Protein 4OWI (pdb70)

Organism: Saccharomyces cerevisiae (strain ATCC 204508 / S288c) (NCBI:txid559292)

Solvent-accessible surface area: 5366 Å² total; per-residue (Å²): 136,58,144,114,49,129,86,11,100,90,80,17,37,101,14,84,135,41,26,135,136,10,89,103,25,12,53,117,3,117,180,116,85,143,41,154,186,47,102,115,47,78,52,80,22,37,99,9,89,133,41,14,134,120,16,99,58,65,14,57,151,13,111,192,121,92

Foldseek 3Di:
DDPVVVVVVVVVVVVVVVVVVVVVVVVVVVVVD/DDPPVVVVVVVVVVVVVVVVVVVVVVVVVVVVD

B-factor: mean 10.24, std 7.52, range [3.18, 49.47]

Sequence (66 aa):
GSMRMKQLEDKVGELLFSNYWLELEVARLKKLVGSMRMKQLEDKVGELLFSNYWLELEVARLKKLV

InterPro domains:
  IPR004827 Basic-leucine zipper domain [PF07716] (225-276)
  IPR004827 Basic-leucine zipper domain [PS00036] (231-245)
  IPR004827 Basic-leucine zipper domain [PS50217] (231-276)
  IPR004827 Basic-leucine zipper domain [SM00338] (223-280)
  IPR046347 Basic-leucine zipper domain superfamily [SSF57959] (225-279)
  IPR050946 AP-1 Transcription Factor bZIP [PTHR11462] (76-279)

Structure (mmCIF, N/CA/C/O backbone):
data_4OWI
#
_entry.id   4OWI
#
_cell.length_a   30.480
_cell.length_b   29.390
_cell.length_c   32.700
_cell.angle_alpha   90.00
_cell.angle_beta   98.25
_cell.angle_gamma   90.00
#
_symmetry.space_group_name_H-M   'P 1 21 1'
#
loop_
_entity.id
_entity.type
_entity.pdbx_description
1 polymer p53LZ2
2 water water
#
loop_
_atom_site.group_PDB
_atom_site.id
_atom_site.type_symbol
_atom_site.label_atom_id
_atom_site.label_alt_id
_atom_site.label_comp_id
_atom_site.label_asym_id
_atom_site.label_entity_id
_atom_site.label_seq_id
_atom_site.pdbx_PDB_ins_code
_atom_site.Cartn_x
_atom_site.Cartn_y
_atom_site.Cartn_z
_atom_site.occupancy
_atom_site.B_iso_or_equiv
_atom_site.auth_seq_id
_atom_site.auth_comp_id
_atom_site.auth_asym_id
_atom_site.auth_atom_id
_atom_site.pdbx_PDB_model_num
ATOM 1 N N . GLY A 1 1 ? 26.304 0.560 -10.291 1.00 16.85 -2 GLY A N 1
ATOM 2 C CA . GLY A 1 1 ? 24.958 0.134 -10.600 1.00 9.06 -2 GLY A CA 1
ATOM 3 C C . GLY A 1 1 ? 24.163 1.190 -11.328 1.00 6.96 -2 GLY A C 1
ATOM 4 O O . GLY A 1 1 ? 24.649 2.204 -11.737 1.00 8.29 -2 GLY A O 1
ATOM 5 N N . SER A 1 2 ? 22.877 0.923 -11.467 1.00 6.28 -1 SER A N 1
ATOM 6 C CA . SER A 1 2 ? 21.934 1.836 -12.093 1.00 4.20 -1 SER A CA 1
ATOM 7 C C . SER A 1 2 ? 21.210 2.623 -11.010 1.00 3.70 -1 SER A C 1
ATOM 8 O O . SER A 1 2 ? 20.435 2.050 -10.225 1.00 4.13 -1 SER A O 1
ATOM 11 N N . MET A 1 3 ? 21.415 3.934 -10.989 1.00 4.20 0 MET A N 1
ATOM 12 C CA . MET A 1 3 ? 20.672 4.796 -10.093 1.00 4.12 0 MET A CA 1
ATOM 13 C C . MET A 1 3 ? 19.174 4.735 -10.362 1.00 4.62 0 MET A C 1
ATOM 14 O O . MET A 1 3 ? 18.387 4.742 -9.425 1.00 4.36 0 MET A O 1
ATOM 19 N N . ARG A 1 4 ? 18.768 4.694 -11.631 1.00 5.41 1 ARG A N 1
ATOM 20 C CA . ARG A 1 4 ? 17.311 4.707 -11.904 1.00 5.28 1 ARG A CA 1
ATOM 21 C C . ARG A 1 4 ? 16.696 3.403 -11.398 1.00 4.65 1 ARG A C 1
ATOM 22 O O . ARG A 1 4 ? 15.637 3.423 -10.779 1.00 4.35 1 ARG A O 1
ATOM 43 N N . MET A 1 5 ? 17.341 2.269 -11.671 1.00 4.78 2 MET A N 1
ATOM 44 C CA . MET A 1 5 ? 16.778 0.991 -11.251 1.00 4.77 2 MET A CA 1
ATOM 45 C C . MET A 1 5 ? 16.718 0.918 -9.726 1.00 4.32 2 MET A C 1
ATOM 46 O O . MET A 1 5 ? 15.731 0.412 -9.160 1.00 4.74 2 MET A O 1
ATOM 60 N N . LYS A 1 6 ? 17.766 1.377 -9.054 1.00 4.44 3 LYS A N 1
ATOM 61 C CA . LYS A 1 6 ? 17.799 1.300 -7.602 1.00 4.53 3 LYS A CA 1
ATOM 62 C C . LYS A 1 6 ? 16.789 2.238 -6.972 1.00 4.02 3 LYS A C 1
ATOM 63 O O . LYS A 1 6 ? 16.143 1.884 -5.977 1.00 4.36 3 LYS A O 1
ATOM 82 N N . GLN A 1 7 ? 16.631 3.434 -7.523 1.00 3.98 4 GLN A N 1
ATOM 83 C CA . GLN A 1 7 ? 15.599 4.354 -7.036 1.00 4.36 4 GLN A CA 1
ATOM 84 C C . GLN A 1 7 ? 14.195 3.742 -7.181 1.00 4.12 4 GLN A C 1
ATOM 85 O O . GLN A 1 7 ? 13.356 3.869 -6.268 1.00 4.63 4 GLN A O 1
ATOM 99 N N . LEU A 1 8 ? 13.926 3.090 -8.312 1.00 3.55 5 LEU A N 1
ATOM 100 C CA . LEU A 1 8 ? 12.662 2.387 -8.507 1.00 3.74 5 LEU A CA 1
ATOM 101 C C . LEU A 1 8 ? 12.500 1.259 -7.494 1.00 3.89 5 LEU A C 1
ATOM 102 O O . LEU A 1 8 ? 11.438 1.119 -6.888 1.00 4.12 5 LEU A O 1
ATOM 118 N N . GLU A 1 9 ? 13.514 0.431 -7.345 1.00 3.81 6 GLU A N 1
ATOM 119 C CA . GLU A 1 9 ? 1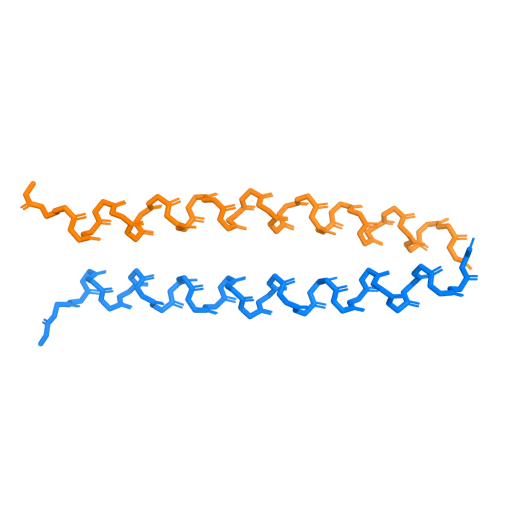3.454 -0.653 -6.378 1.00 4.76 6 GLU A CA 1
ATOM 120 C C . GLU A 1 9 ? 13.184 -0.148 -4.968 1.00 4.46 6 GLU A C 1
ATOM 121 O O . GLU A 1 9 ? 12.399 -0.739 -4.220 1.00 4.41 6 GLU A O 1
ATOM 133 N N . ASP A 1 10 ? 13.844 0.940 -4.610 1.00 4.10 7 ASP A N 1
ATOM 134 C CA . ASP A 1 10 ? 13.721 1.552 -3.287 1.00 6.50 7 ASP A CA 1
ATOM 135 C C . ASP A 1 10 ? 12.300 2.035 -3.054 1.00 4.45 7 ASP A C 1
ATOM 136 O O . ASP A 1 10 ? 11.725 1.803 -1.985 1.00 5.03 7 ASP A O 1
ATOM 145 N N . LYS A 1 11 ? 11.730 2.702 -4.051 1.00 4.26 8 LYS A N 1
ATOM 146 C CA . LYS A 1 11 ? 10.366 3.220 -3.959 1.00 5.02 8 LYS A CA 1
ATOM 147 C C . LYS A 1 11 ? 9.360 2.058 -3.851 1.00 3.70 8 LYS A C 1
ATOM 148 O O . LYS A 1 11 ? 8.431 2.109 -3.037 1.00 4.26 8 LYS A O 1
ATOM 167 N N . VAL A 1 12 ? 9.531 1.020 -4.657 1.00 3.58 9 VAL A N 1
ATOM 168 C CA . VAL A 1 12 ? 8.665 -0.140 -4.541 1.00 4.27 9 VAL A CA 1
ATOM 169 C C . VAL A 1 12 ? 8.763 -0.723 -3.130 1.00 4.13 9 VAL A C 1
ATOM 170 O O . VAL A 1 12 ? 7.737 -1.056 -2.532 1.00 4.44 9 VAL A O 1
ATOM 183 N N . GLY A 1 13 ? 9.970 -0.868 -2.594 1.00 4.25 10 GLY A N 1
ATOM 184 C CA . GLY A 1 13 ? 10.133 -1.448 -1.272 1.00 5.08 10 GLY A CA 1
ATOM 185 C C . GLY A 1 13 ? 9.456 -0.593 -0.214 1.00 4.90 10 GLY A C 1
ATOM 186 O O . GLY A 1 13 ? 8.788 -1.094 0.707 1.00 5.53 10 GLY A O 1
ATOM 190 N N . GLU A 1 14 ? 9.612 0.714 -0.316 1.00 5.68 11 GLU A N 1
ATOM 191 C CA . GLU A 1 14 ? 9.016 1.615 0.671 1.00 5.49 11 GLU A CA 1
ATOM 192 C C . GLU A 1 14 ? 7.484 1.516 0.617 1.00 4.64 11 GLU A C 1
ATOM 193 O O . GLU A 1 14 ? 6.794 1.438 1.646 1.00 4.85 11 GLU A O 1
ATOM 205 N N . LEU A 1 15 ? 6.937 1.538 -0.599 1.00 4.73 12 LEU A N 1
ATOM 206 C CA . LEU A 1 15 ? 5.497 1.450 -0.786 1.00 4.66 12 LEU A CA 1
ATOM 207 C C . LEU A 1 15 ? 4.937 0.109 -0.356 1.00 4.69 12 LEU A C 1
ATOM 208 O O . LEU A 1 15 ? 3.828 0.050 0.219 1.00 5.56 12 LEU A O 1
ATOM 224 N N . LEU A 1 16 ? 5.657 -0.976 -0.607 1.00 4.60 13 LEU A N 1
ATOM 225 C CA . LEU A 1 16 ? 5.201 -2.282 -0.158 1.00 4.69 13 LEU A CA 1
ATOM 226 C C . LEU A 1 16 ? 5.154 -2.343 1.364 1.00 3.94 13 LEU A C 1
ATOM 227 O O . LEU A 1 16 ? 4.205 -2.912 1.935 1.00 4.95 13 LEU A O 1
ATOM 243 N N . PHE A 1 17 ? 6.151 -1.786 2.034 1.00 3.67 14 PHE A N 1
ATOM 244 C CA . PHE A 1 17 ? 6.142 -1.773 3.480 1.00 4.62 14 PHE A CA 1
ATOM 245 C C . PHE A 1 17 ? 4.968 -0.923 3.998 1.00 3.75 14 PHE A C 1
ATOM 246 O O . PHE A 1 17 ? 4.250 -1.344 4.896 1.00 4.63 14 PHE A O 1
ATOM 2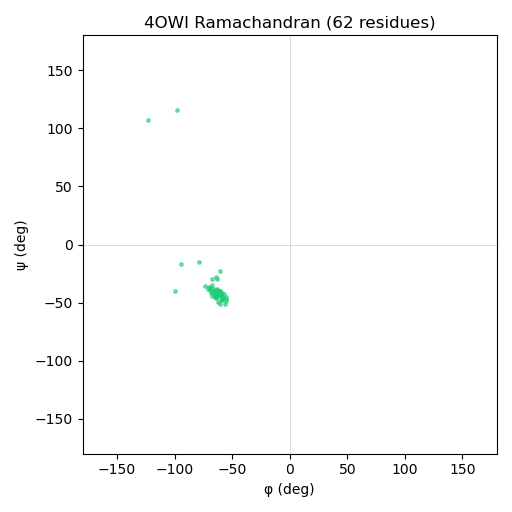63 N N . SER A 1 18 ? 4.751 0.250 3.407 1.00 3.84 15 SER A N 1
ATOM 264 C CA . SER A 1 18 ? 3.636 1.082 3.819 1.00 4.35 15 SER A CA 1
ATOM 265 C C . SER A 1 18 ? 2.308 0.375 3.610 1.00 4.56 15 SER A C 1
ATOM 266 O O . SER A 1 18 ? 1.422 0.476 4.427 1.00 5.61 15 SER A O 1
ATOM 274 N N . ASN A 1 19 ? 2.190 -0.331 2.502 1.00 4.73 16 ASN A 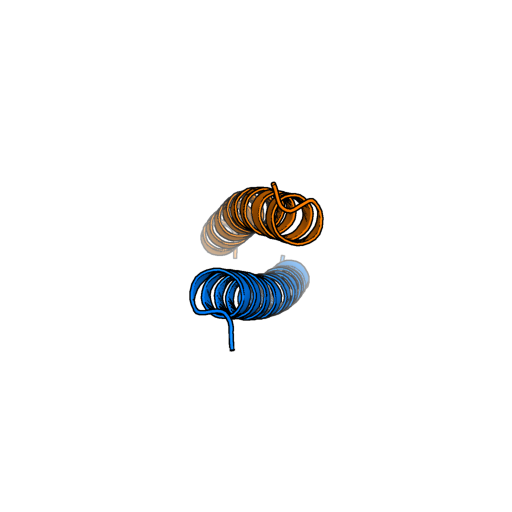N 1
ATOM 275 C CA . ASN A 1 19 ? 0.983 -1.084 2.177 1.00 6.34 16 ASN A CA 1
ATOM 276 C C . ASN A 1 19 ? 0.676 -2.117 3.261 1.00 4.67 16 ASN A C 1
ATOM 277 O O . ASN A 1 19 ? -0.459 -2.280 3.714 1.00 4.82 16 ASN A O 1
ATOM 284 N N . TYR A 1 20 ? 1.700 -2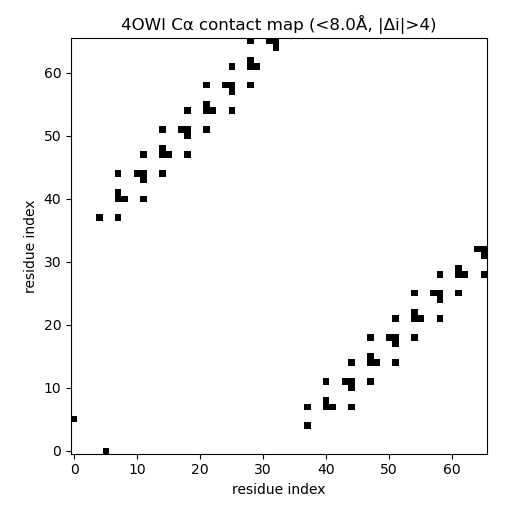.850 3.649 1.00 3.49 17 TYR A N 1
ATOM 285 C CA . TYR A 1 20 ? 1.576 -3.874 4.663 1.00 3.90 17 TYR A CA 1
ATOM 286 C C . TYR A 1 20 ? 1.206 -3.241 6.016 1.00 3.41 17 TYR A C 1
ATOM 287 O O . TYR A 1 20 ? 0.306 -3.716 6.693 1.00 3.85 17 TYR A O 1
ATOM 305 N N . TRP A 1 21 ? 1.876 -2.155 6.381 1.00 4.17 18 TRP A N 1
ATOM 306 C CA . TRP A 1 21 ? 1.563 -1.403 7.594 1.00 3.42 18 TRP A CA 1
ATOM 307 C C . TRP A 1 21 ? 0.092 -0.992 7.587 1.00 4.05 18 TRP A C 1
ATOM 308 O O . TRP A 1 21 ? -0.640 -1.174 8.577 1.00 4.19 18 TRP A O 1
ATOM 329 N N . LEU A 1 22 ? -0.354 -0.459 6.461 1.00 3.98 19 LEU A N 1
ATOM 330 C CA . LEU A 1 22 ? -1.748 -0.020 6.342 1.00 4.49 19 LEU A CA 1
ATOM 331 C C . LEU A 1 22 ? -2.736 -1.180 6.441 1.00 4.11 19 LEU A C 1
ATOM 332 O O . LEU A 1 22 ? -3.787 -1.044 7.066 1.00 5.11 19 LEU A O 1
ATOM 348 N N . GLU A 1 23 ? -2.437 -2.307 5.801 1.00 4.18 20 GLU A N 1
ATOM 349 C CA . GLU A 1 23 ? -3.285 -3.478 5.953 1.00 4.11 20 GLU A CA 1
ATOM 350 C C . GLU A 1 23 ? -3.374 -3.904 7.412 1.00 3.99 20 GLU A C 1
ATOM 351 O O . GLU A 1 23 ? -4.447 -4.276 7.899 1.00 4.02 20 GLU A O 1
ATOM 363 N N . LEU A 1 24 ? -2.258 -3.880 8.126 1.00 4.36 21 LEU A N 1
ATOM 364 C CA . LEU A 1 24 ? -2.283 -4.225 9.541 1.00 4.25 21 LEU A CA 1
ATOM 365 C C . LEU A 1 24 ? -3.141 -3.247 10.319 1.00 4.11 21 LEU A C 1
ATOM 366 O O . LEU A 1 24 ? -3.877 -3.649 11.228 1.00 5.14 21 LEU A O 1
ATOM 382 N N . GLU A 1 25 ? -3.076 -1.976 9.967 1.00 4.45 22 GLU A N 1
ATOM 383 C CA . GLU A 1 25 ? -3.863 -0.964 10.649 1.00 5.28 22 GLU A CA 1
ATOM 384 C C . GLU A 1 25 ? -5.371 -1.133 10.367 1.00 4.79 22 GLU A C 1
ATOM 385 O O . GLU A 1 25 ? -6.199 -1.025 11.279 1.00 5.41 22 GLU A O 1
ATOM 397 N N . VAL A 1 26 ? -5.737 -1.424 9.123 1.00 4.80 23 VAL A N 1
ATOM 398 C CA . VAL A 1 26 ? -7.117 -1.727 8.779 1.00 4.84 23 VAL A CA 1
ATOM 399 C C . VAL A 1 26 ? -7.596 -2.916 9.601 1.00 4.41 23 VAL A C 1
ATOM 400 O O . VAL A 1 26 ? -8.689 -2.885 10.170 1.00 5.66 23 VAL A O 1
ATOM 413 N N . ALA A 1 27 ? -6.790 -3.968 9.695 1.00 5.06 24 ALA A N 1
ATOM 414 C CA . ALA A 1 27 ? -7.206 -5.150 10.425 1.00 6.39 24 ALA A CA 1
ATOM 415 C C . ALA A 1 27 ? -7.402 -4.828 11.902 1.00 5.42 24 ALA A C 1
ATOM 416 O O . ALA A 1 27 ? -8.344 -5.326 12.514 1.00 7.61 24 ALA A O 1
ATOM 423 N N . ARG A 1 28 ? -6.494 -4.037 12.476 1.00 4.99 25 ARG A N 1
ATOM 424 C CA . ARG A 1 28 ? -6.572 -3.641 13.872 1.00 5.48 25 ARG A CA 1
ATOM 425 C C . ARG A 1 28 ? -7.871 -2.908 14.142 1.00 5.73 25 ARG A C 1
ATOM 426 O O . ARG A 1 28 ? -8.576 -3.175 15.118 1.00 6.56 25 ARG A O 1
ATOM 447 N N . LEU A 1 29 ? -8.179 -1.953 13.277 1.00 5.75 26 LEU A N 1
ATOM 448 C CA . LEU A 1 29 ? -9.355 -1.139 13.474 1.00 5.15 26 LEU A CA 1
ATOM 449 C C . LEU A 1 29 ? -10.640 -1.933 13.232 1.00 4.62 26 LEU A C 1
ATOM 450 O O . LEU A 1 29 ? -11.625 -1.754 13.965 1.00 5.66 26 LEU A O 1
ATOM 466 N N . LYS A 1 30 ? -10.642 -2.819 12.238 1.00 6.04 27 LYS A N 1
ATOM 467 C CA . LYS A 1 30 ? -11.841 -3.601 11.924 1.00 5.47 27 LYS A CA 1
ATOM 468 C C . LYS A 1 30 ? -12.234 -4.508 13.079 1.00 5.50 27 LYS A C 1
ATOM 469 O O . LYS A 1 30 ? -13.418 -4.814 13.261 1.00 6.39 27 LYS A O 1
ATOM 488 N N . LYS A 1 31 ? -11.259 -4.958 13.862 1.00 5.59 28 LYS A N 1
ATOM 489 C CA . LYS A 1 31 ? -11.556 -5.784 15.026 1.00 5.57 28 LYS A CA 1
ATOM 490 C C . LYS A 1 31 ? -12.431 -5.064 16.037 1.00 5.65 28 LYS A C 1
ATOM 491 O O . LYS A 1 31 ? -13.100 -5.704 16.834 1.00 5.04 28 LYS A O 1
ATOM 510 N N . LEU A 1 32 ? -12.425 -3.736 16.007 1.00 5.10 29 LEU A N 1
ATOM 511 C CA . LEU A 1 32 ? -13.059 -2.924 17.042 1.00 5.15 29 LEU A CA 1
ATOM 512 C C . LEU A 1 32 ? -14.475 -2.495 16.718 1.00 7.67 29 LEU A C 1
ATOM 513 O O . LEU A 1 32 ? -15.191 -2.017 17.608 1.00 9.47 29 LEU A O 1
ATOM 529 N N . VAL A 1 33 ? -14.850 -2.586 15.450 1.00 6.07 30 VAL A N 1
ATOM 530 C CA . VAL A 1 33 ? -16.124 -2.075 14.975 1.00 8.36 30 VAL A CA 1
ATOM 531 C C . VAL A 1 33 ? -16.921 -3.176 14.291 1.00 5.72 30 VAL A C 1
ATOM 532 O O . VAL A 1 33 ? -18.003 -2.881 13.769 1.00 7.09 30 VAL A O 1
ATOM 545 N N . GLY B 1 1 ? 13.409 1.172 -23.803 1.00 29.07 -2 GLY B N 1
ATOM 546 C CA . GLY B 1 1 ? 14.772 0.759 -23.545 1.00 7.17 -2 GLY B CA 1
ATOM 547 C C . GLY B 1 1 ? 14.859 -0.389 -22.567 1.00 7.72 -2 GLY B C 1
ATOM 548 O O . GLY B 1 1 ? 15.482 -1.436 -22.829 1.00 8.80 -2 GLY B O 1
ATOM 549 N N . SER B 1 2 ? 14.212 -0.197 -21.420 1.00 5.26 -1 SER B N 1
ATOM 550 C CA . SER B 1 2 ? 14.322 -1.143 -20.334 1.00 4.55 -1 SER B CA 1
ATOM 551 C C . SER B 1 2 ? 12.964 -1.675 -19.902 1.00 4.32 -1 SER B C 1
ATOM 552 O O . SER B 1 2 ? 12.168 -0.966 -19.267 1.00 4.33 -1 SER B O 1
ATOM 555 N N . MET B 1 3 ? 12.705 -2.932 -20.243 1.00 3.96 0 MET B N 1
ATOM 556 C CA . MET B 1 3 ? 11.483 -3.592 -19.788 1.00 4.13 0 MET B CA 1
ATOM 557 C C . MET B 1 3 ? 11.506 -3.817 -18.282 1.00 3.58 0 MET B C 1
ATOM 558 O O . MET B 1 3 ? 10.451 -3.806 -17.655 1.00 4.75 0 MET B O 1
ATOM 563 N N . ARG B 1 4 ? 12.693 -3.999 -17.696 1.00 4.34 1 ARG B N 1
ATOM 564 C CA . ARG B 1 4 ? 12.815 -4.090 -16.240 1.00 4.44 1 ARG B CA 1
ATOM 565 C C . ARG B 1 4 ? 12.301 -2.811 -15.598 1.00 3.25 1 ARG B C 1
ATOM 566 O O . ARG B 1 4 ? 11.547 -2.834 -14.632 1.00 4.14 1 ARG B O 1
ATOM 575 N N . MET B 1 5 ? 12.738 -1.681 -16.121 1.00 4.07 2 MET B N 1
ATOM 576 C CA . MET B 1 5 ? 12.306 -0.420 -15.555 1.00 4.58 2 MET B CA 1
ATOM 577 C C . MET B 1 5 ? 10.812 -0.222 -15.736 1.00 3.51 2 MET B C 1
ATOM 578 O O . MET B 1 5 ? 10.151 0.259 -14.821 1.00 4.69 2 MET B O 1
ATOM 592 N N . LYS B 1 6 ? 10.266 -0.577 -16.904 1.00 3.68 3 LYS B N 1
ATOM 593 C CA . LYS B 1 6 ? 8.819 -0.447 -17.069 1.00 4.17 3 LYS B CA 1
ATOM 594 C C . LYS B 1 6 ? 8.086 -1.220 -15.975 1.00 4.14 3 LYS B C 1
ATOM 595 O O . LYS B 1 6 ? 7.087 -0.740 -15.422 1.00 4.46 3 LYS B O 1
ATOM 614 N N . GLN B 1 7 ? 8.514 -2.444 -15.699 1.00 4.05 4 GLN B N 1
ATOM 615 C CA . GLN B 1 7 ? 7.803 -3.257 -14.715 1.00 4.76 4 GLN B CA 1
ATOM 616 C C . GLN B 1 7 ? 7.847 -2.609 -13.335 1.00 4.57 4 GLN B C 1
ATOM 617 O O . GLN B 1 7 ? 6.849 -2.647 -12.601 1.00 5.21 4 GLN B O 1
ATOM 631 N N . LEU B 1 8 ? 8.986 -2.055 -12.946 1.00 3.86 5 LEU B N 1
ATOM 632 C CA . LEU B 1 8 ? 9.057 -1.374 -11.655 1.00 4.15 5 LEU B CA 1
ATOM 633 C C . LEU B 1 8 ? 8.262 -0.082 -11.634 1.00 4.46 5 LEU B C 1
ATOM 634 O O . LEU B 1 8 ? 7.622 0.228 -10.639 1.00 5.27 5 LEU B O 1
ATOM 650 N N . GLU B 1 9 ? 8.271 0.657 -12.742 1.00 4.31 6 GLU B N 1
ATOM 651 C CA . GLU B 1 9 ? 7.442 1.868 -12.844 1.00 4.71 6 GLU B CA 1
ATOM 652 C C . GLU B 1 9 ? 5.985 1.515 -12.656 1.00 4.31 6 GLU B C 1
ATOM 653 O O . GLU B 1 9 ? 5.243 2.206 -11.940 1.00 5.46 6 GLU B O 1
ATOM 665 N N . ASP B 1 10 ? 5.542 0.459 -13.307 1.00 4.98 7 ASP B N 1
ATOM 666 C CA . ASP B 1 10 ? 4.169 0.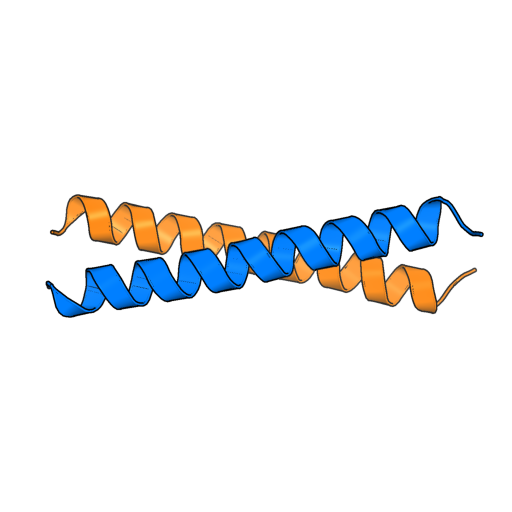043 -13.206 1.00 5.52 7 ASP B CA 1
ATOM 667 C C . ASP B 1 10 ? 3.823 -0.342 -11.779 1.00 4.89 7 ASP B C 1
ATOM 668 O O . ASP B 1 10 ? 2.719 -0.028 -11.296 1.00 5.13 7 ASP B O 1
ATOM 677 N N . LYS B 1 11 ? 4.742 -1.027 -11.104 1.00 4.78 8 LYS B N 1
ATOM 678 C CA . LYS B 1 11 ? 4.504 -1.459 -9.737 1.00 4.65 8 LYS B CA 1
ATOM 679 C C . LYS B 1 11 ? 4.415 -0.248 -8.808 1.00 4.37 8 LYS B C 1
ATOM 680 O O . LYS B 1 11 ? 3.585 -0.223 -7.889 1.00 5.05 8 LYS B O 1
ATOM 699 N N . VAL B 1 12 ? 5.259 0.756 -9.000 1.00 3.91 9 VAL B N 1
ATOM 700 C CA . VAL B 1 12 ? 5.124 1.975 -8.213 1.00 4.87 9 VAL B CA 1
ATOM 701 C C . VAL B 1 12 ? 3.706 2.536 -8.373 1.00 3.48 9 VAL B C 1
ATOM 702 O O . VAL B 1 12 ? 3.058 2.880 -7.388 1.00 4.08 9 VAL B O 1
ATOM 715 N N . GLY B 1 13 ? 3.216 2.652 -9.608 1.00 4.38 10 GLY B N 1
ATOM 716 C CA . GLY B 1 13 ? 1.872 3.178 -9.834 1.00 5.20 10 GLY B CA 1
ATOM 717 C C . GLY B 1 13 ? 0.808 2.349 -9.147 1.00 5.17 10 GLY B C 1
ATOM 718 O O . GLY B 1 13 ? -0.131 2.874 -8.535 1.00 4.99 10 GLY B O 1
ATOM 722 N N . GLU B 1 14 ? 0.944 1.042 -9.239 1.00 4.51 11 GLU B N 1
ATOM 723 C CA . GLU B 1 14 ? -0.040 0.149 -8.618 1.00 5.06 11 GLU B CA 1
ATOM 724 C C . GLU B 1 14 ? -0.052 0.281 -7.100 1.00 4.55 11 GLU B C 1
ATOM 725 O O . GLU B 1 14 ? -1.125 0.232 -6.465 1.00 4.98 11 GLU B O 1
ATOM 737 N N . LEU B 1 15 ? 1.127 0.435 -6.515 1.00 4.46 12 LEU B N 1
ATOM 738 C CA . LEU B 1 15 ? 1.220 0.570 -5.062 1.00 4.43 12 LEU B CA 1
ATOM 739 C C . LEU B 1 15 ? 0.750 1.932 -4.571 1.00 3.92 12 LEU B C 1
ATOM 740 O O . LEU B 1 15 ? 0.136 2.024 -3.493 1.00 4.61 12 LEU B O 1
ATOM 756 N N . LEU B 1 16 ? 1.016 2.982 -5.343 1.00 3.58 13 LEU B N 1
ATOM 757 C CA . LEU B 1 16 ? 0.476 4.291 -5.002 1.00 3.58 13 LEU B CA 1
ATOM 758 C C . LEU B 1 16 ? -1.050 4.262 -4.976 1.00 3.40 13 LEU B C 1
ATOM 759 O O . LEU B 1 16 ? -1.683 4.825 -4.085 1.00 4.12 13 LEU B O 1
ATOM 775 N N . PHE B 1 17 ? -1.640 3.592 -5.953 1.00 3.80 14 PHE B N 1
ATOM 776 C CA . PHE B 1 17 ? -3.087 3.395 -6.021 1.00 4.00 14 PHE B CA 1
ATOM 777 C C . PHE B 1 17 ? -3.593 2.635 -4.797 1.00 3.79 14 PHE B C 1
ATOM 778 O O . PHE B 1 17 ? -4.543 3.060 -4.114 1.00 4.46 14 PHE B O 1
ATOM 795 N N . SER B 1 18 ? -2.962 1.507 -4.506 1.00 4.04 15 SER B N 1
ATOM 796 C CA . SER B 1 18 ? -3.415 0.685 -3.391 1.00 4.69 15 SER B CA 1
ATOM 797 C C . SER B 1 18 ? -3.297 1.417 -2.060 1.00 4.84 15 SER B C 1
ATOM 798 O O . SER B 1 18 ? -4.164 1.326 -1.206 1.00 5.37 15 SER B O 1
ATOM 806 N N . AS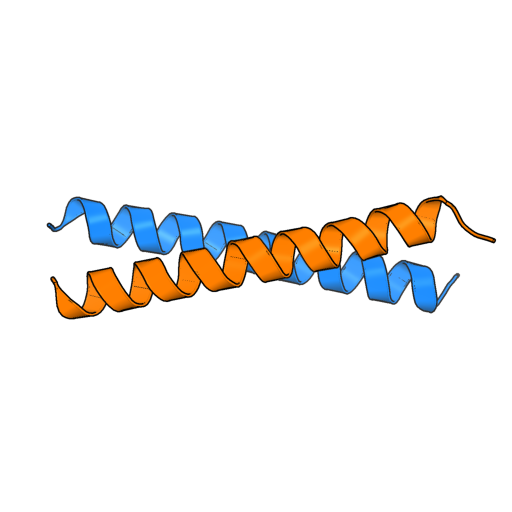N B 1 19 ? -2.206 2.157 -1.910 1.00 4.42 16 ASN B N 1
ATOM 807 C CA . ASN B 1 19 ? -1.979 2.869 -0.676 1.00 5.40 16 ASN B CA 1
ATOM 808 C C . ASN B 1 19 ? -2.938 4.020 -0.481 1.00 4.94 16 ASN B C 1
ATOM 809 O O . ASN B 1 19 ? -3.378 4.260 0.638 1.00 5.34 16 ASN B O 1
ATOM 816 N N . TYR B 1 20 ? -3.295 4.701 -1.552 1.00 4.13 17 TYR B N 1
ATOM 817 C CA . TYR B 1 20 ? -4.333 5.724 -1.503 1.00 3.92 17 TYR B CA 1
ATOM 818 C C . TYR B 1 20 ? -5.629 5.128 -0.951 1.00 4.47 17 TYR B C 1
ATOM 819 O O . TYR B 1 20 ? -6.232 5.684 -0.040 1.00 4.67 17 TYR B O 1
ATOM 837 N N . TRP B 1 21 ? -6.073 4.015 -1.498 1.00 4.17 18 TRP B N 1
ATOM 838 C CA . TRP B 1 21 ? -7.320 3.416 -1.064 1.00 4.68 18 TRP B CA 1
ATOM 839 C C . TRP B 1 21 ? -7.244 2.872 0.365 1.00 4.10 18 TRP B C 1
ATOM 840 O O . TRP B 1 21 ? -8.212 2.954 1.112 1.00 5.21 18 TRP B O 1
ATOM 861 N N . LEU B 1 22 ? -6.091 2.344 0.758 1.00 4.31 19 LEU B N 1
ATOM 862 C CA . LEU B 1 22 ? -5.924 1.900 2.147 1.00 4.30 19 LEU B CA 1
ATOM 863 C C . LEU B 1 22 ? -5.943 3.070 3.107 1.00 5.19 19 LEU B C 1
ATOM 864 O O . LEU B 1 22 ? -6.548 2.968 4.175 1.00 5.55 19 LEU B O 1
ATOM 880 N N . GLU B 1 23 ? -5.293 4.182 2.752 1.00 4.84 20 GLU B N 1
ATOM 881 C CA . GLU B 1 23 ? -5.339 5.368 3.602 1.00 6.07 20 GLU B CA 1
ATOM 882 C C . GLU B 1 23 ? -6.760 5.861 3.758 1.00 6.04 20 GLU B C 1
ATOM 883 O O . GLU B 1 23 ? -7.172 6.260 4.858 1.00 6.35 20 GLU B O 1
ATOM 895 N N . LEU B 1 24 ? -7.522 5.866 2.678 1.00 7.67 21 LEU B N 1
ATOM 896 C CA . LEU B 1 24 ? -8.915 6.284 2.772 1.00 7.62 21 LEU B CA 1
ATOM 897 C C . LEU B 1 24 ? -9.691 5.378 3.700 1.00 6.65 21 LEU B C 1
ATOM 898 O O . LEU B 1 24 ? -10.500 5.866 4.499 1.00 6.34 21 LEU B O 1
ATOM 914 N N . GLU B 1 25 ? -9.465 4.078 3.595 1.00 6.81 22 GLU B N 1
ATOM 915 C CA . GLU B 1 25 ? -10.140 3.127 4.463 1.00 6.64 22 GLU B CA 1
ATOM 916 C C . GLU B 1 25 ? -9.771 3.342 5.933 1.00 6.24 22 GLU B C 1
ATOM 917 O O . GLU B 1 25 ? -10.646 3.291 6.806 1.00 5.94 22 GLU B O 1
ATOM 929 N N . VAL B 1 26 ? -8.498 3.567 6.227 1.00 4.86 23 VAL B N 1
ATOM 930 C CA . VAL B 1 26 ? -8.089 3.835 7.601 1.00 5.32 23 VAL B CA 1
ATOM 931 C C . VAL B 1 26 ? -8.792 5.093 8.129 1.00 5.31 23 VAL B C 1
ATOM 932 O O . VAL B 1 26 ? -9.264 5.120 9.264 1.00 5.84 23 VAL B O 1
ATOM 945 N N . ALA B 1 27 ? -8.853 6.132 7.312 1.00 5.81 24 ALA B N 1
ATOM 946 C CA . ALA B 1 27 ? -9.490 7.375 7.740 1.00 6.45 24 ALA B CA 1
ATOM 947 C C . ALA B 1 27 ? -10.987 7.164 8.018 1.00 6.71 24 ALA B C 1
ATOM 948 O O . ALA B 1 27 ? -11.535 7.713 8.972 1.00 8.02 24 ALA B O 1
ATOM 955 N N . ARG B 1 28 ? -11.648 6.384 7.171 1.00 6.04 25 ARG B N 1
ATOM 956 C CA . ARG B 1 28 ? -13.052 6.075 7.393 1.00 6.99 25 ARG B CA 1
ATOM 957 C C . ARG B 1 28 ? -13.228 5.301 8.699 1.00 7.08 25 ARG B C 1
ATOM 958 O O . ARG B 1 28 ? -14.176 5.526 9.446 1.00 8.39 25 ARG B O 1
ATOM 979 N N . LEU B 1 29 ? -12.317 4.381 8.973 1.00 7.30 26 LEU B N 1
ATOM 980 C CA . LEU B 1 29 ? -12.413 3.592 10.198 1.00 7.23 26 LEU B CA 1
ATOM 981 C C . LEU B 1 29 ? -12.153 4.464 11.417 1.00 6.96 2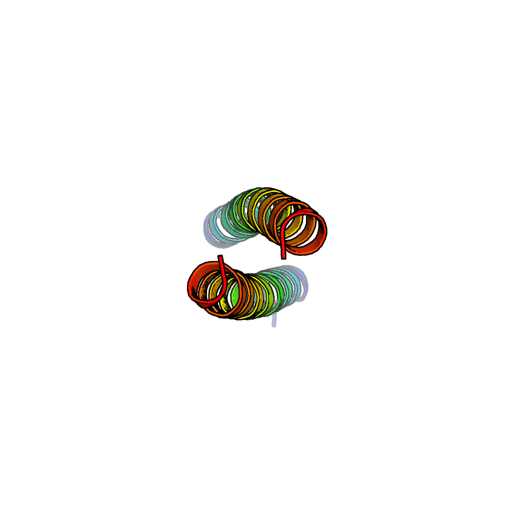6 LEU B C 1
ATOM 982 O O . LEU B 1 29 ? -12.799 4.292 12.444 1.00 6.86 26 LEU B O 1
ATOM 998 N N . LYS B 1 30 ? -11.229 5.404 11.323 1.00 7.49 27 LYS B N 1
ATOM 999 C CA . LYS B 1 30 ? -10.983 6.300 12.459 1.00 8.16 27 LYS B CA 1
ATOM 1000 C C . LYS B 1 30 ? -12.178 7.175 12.795 1.00 7.99 27 LYS B C 1
ATOM 1001 O O . LYS B 1 30 ? -12.332 7.584 13.945 1.00 9.02 27 LYS B O 1
ATOM 1020 N N . LYS B 1 31 ? -13.012 7.470 11.807 1.00 8.02 28 LYS B N 1
ATOM 1021 C CA . LYS B 1 31 ? -14.240 8.236 12.009 1.00 9.31 28 LYS B CA 1
ATOM 1022 C C . LYS B 1 31 ? -15.379 7.386 12.599 1.00 7.40 28 LYS B C 1
ATOM 1023 O O . LYS B 1 31 ? -16.384 7.925 13.051 1.00 7.90 28 LYS B O 1
ATOM 1042 N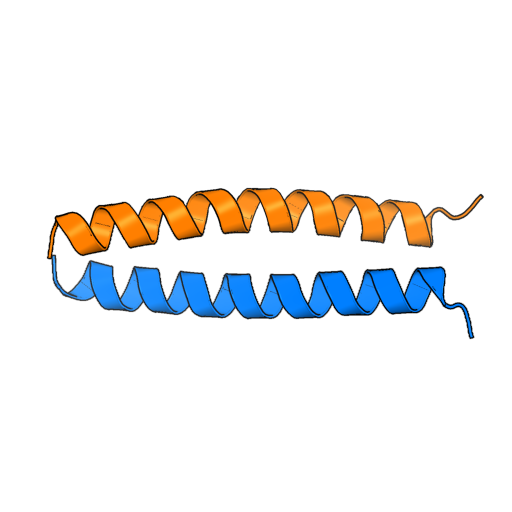 N . LEU B 1 32 ? -15.207 6.064 12.548 1.00 6.67 29 LEU B N 1
ATOM 1043 C CA . LEU B 1 32 ? -16.204 5.099 12.988 1.00 5.60 29 LEU B CA 1
ATOM 1044 C C . LEU B 1 32 ? -15.923 4.545 14.397 1.00 5.08 29 LEU B C 1
ATOM 1045 O O . LEU B 1 32 ? -16.849 4.359 15.181 1.00 5.72 29 LEU B O 1
ATOM 1061 N N . VAL B 1 33 ? -14.670 4.271 14.730 1.00 5.17 30 VAL B N 1
ATOM 1062 C CA . VAL B 1 33 ? -14.364 3.739 16.057 1.00 6.13 30 VAL B CA 1
ATOM 1063 C C . VAL B 1 33 ? -14.646 4.758 17.172 1.00 6.02 30 VAL B C 1
ATOM 1064 O O . VAL B 1 33 ? -14.721 4.326 18.335 1.00 6.94 30 VAL B O 1
#

GO terms:
  GO:0005634 nucleus (C, IDA)
  GO:0001228 DNA-binding transcription activator activity, RNA polymerase II-specific (F, IDA)
  GO:0003682 chromatin binding (F, IDA)
  GO:0003700 DNA-binding transcription factor activity (F, IDA)
  GO:0045899 positive regulation of RNA polymerase II transcription preinitiation complex assembly (P, IDA)
  GO:0043565 sequence-specific DNA binding (F, IDA)
  GO:0045899 positive regulation of RNA polymerase II transcription preinitiation complex assembly (P, IGI)
  GO:1903833 positive regulation of cellular response to amino acid starvation (P, IGI)
  GO:0060261 positive regulation of transcription initiation by RNA polymerase II (P, IGI)
  GO:0001228 DNA-binding transcription activator activity, RNA polymerase II-specific (F, IMP)
  GO:0003700 DNA-binding transcription factor activity (F, IMP)
  GO:0045899 positive regulation of RNA polymerase II transcription preinitiation complex assembly (P, IMP)
  GO:0045944 positive regulation of transcription by RNA polymerase II (P, IMP)
  GO:0010688 negative regulation of ribosomal protein gene transcription by RNA polymerase II (P, IMP)
  GO:0043565 sequence-specific DNA binding (F, HDA)
  GO:1903833 positive regulation of cellular response to amino acid starvation (P, IMP)
  GO:1990139 protein localization to nuclear periphery (P, IMP)
  GO:0031669 cellular response to nutrient levels (P, IMP)
  GO:0060261 positive regulation of transcription initiation by RNA polymerase II (P, IMP)
  GO:0000122 negative regulation of transcription by RNA polymerase II (P, IMP)

Radius of gyration: 15.08 Å; Cα contacts (8 Å, |Δi|>4): 40; chains: 2; bounding box: 41×14×41 Å

Secondary structure (DSSP, 8-state):
--HHHHHHHHHHHHHHHHHHHHHHHHHHHHTT-/--HHHHHHHHHHHHHHHHHHHHHHHHHHHHHH-